Protein AF-A0A2G9Z389-F1 (afdb_monomer_lite)

Sequence (119 aa):
MGFSKKFYRYNVTEQTYAELPELLDTPWVGASMETDGSDIFVLRGNTSTDFWKYDVSEQSWNNLSATLGNISTGGNLVNGQNGYLYLLRGGNTNYFDRYNQTTRAWDTSPSDLPTTGCT

Radius of gyration: 15.37 Å; chains: 1; bounding box: 35×34×44 Å

Foldseek 3Di:
DDFFQWDWDADPVVRDIDTADGHPDTADAQKEWDDLVQWIWIDRAPQFQWIWIQHPVVSDIDTADGHPGGAYHPWYWYDPNPQKIWIDRDPPFQQIWIARNVVSDIDRPPPGDDPDDDD

Structure (mmCIF, N/CA/C/O backbone):
data_AF-A0A2G9Z389-F1
#
_entry.id   AF-A0A2G9Z389-F1
#
loop_
_atom_site.group_PDB
_atom_site.id
_atom_site.type_symbol
_atom_site.label_atom_id
_atom_site.label_alt_id
_atom_site.label_comp_id
_atom_site.label_asym_id
_atom_site.label_entity_id
_atom_site.label_seq_id
_atom_site.pdbx_PDB_ins_code
_atom_site.Cartn_x
_atom_site.Cartn_y
_atom_site.Cartn_z
_atom_site.occupancy
_atom_site.B_iso_or_equiv
_atom_site.auth_seq_id
_atom_site.auth_comp_id
_atom_site.auth_asym_id
_atom_site.auth_atom_id
_atom_site.pdbx_PDB_model_num
ATOM 1 N N . MET A 1 1 ? 9.591 11.812 18.376 1.00 44.47 1 MET A N 1
ATOM 2 C CA . MET A 1 1 ? 9.589 12.011 16.910 1.00 44.47 1 MET A CA 1
ATOM 3 C C . MET A 1 1 ? 8.987 10.753 16.314 1.00 44.47 1 MET A C 1
ATOM 5 O O . MET A 1 1 ? 9.483 9.677 16.616 1.00 44.47 1 MET A O 1
ATOM 9 N N . GLY A 1 2 ? 7.798 10.870 15.721 1.00 64.75 2 GLY A N 1
ATOM 10 C CA . GLY A 1 2 ? 6.791 9.806 15.772 1.00 64.75 2 GLY A CA 1
ATOM 11 C C . GLY A 1 2 ? 6.562 9.119 14.440 1.00 64.75 2 GLY A C 1
ATOM 12 O O . GLY A 1 2 ? 5.679 9.524 13.696 1.00 64.75 2 GLY A O 1
ATOM 13 N N . PHE A 1 3 ? 7.314 8.055 14.193 1.00 80.00 3 PHE A N 1
ATOM 14 C CA . PHE A 1 3 ? 6.867 7.003 13.291 1.00 80.00 3 PHE A CA 1
ATOM 15 C C . PHE A 1 3 ? 6.304 5.879 14.158 1.00 80.00 3 PHE A C 1
ATOM 17 O O . PHE A 1 3 ? 6.837 5.593 15.232 1.00 80.00 3 PHE A O 1
ATOM 24 N N . SER A 1 4 ? 5.177 5.306 13.753 1.00 93.50 4 SER A N 1
ATOM 25 C CA . SER A 1 4 ? 4.450 4.328 14.555 1.00 93.50 4 SER A CA 1
ATOM 26 C C . SER A 1 4 ? 3.897 3.227 13.668 1.00 93.50 4 SER A C 1
ATOM 28 O O . SER A 1 4 ? 3.490 3.490 12.540 1.00 93.50 4 SER A O 1
ATOM 30 N N . LYS A 1 5 ? 3.848 2.008 14.207 1.00 96.19 5 LYS A N 1
ATOM 31 C CA . LYS A 1 5 ? 3.145 0.876 13.593 1.00 96.19 5 LYS A CA 1
ATOM 32 C C . LYS A 1 5 ? 1.640 0.900 13.870 1.00 96.19 5 LYS A C 1
ATOM 34 O O . LYS A 1 5 ? 0.911 0.063 13.351 1.00 96.19 5 LYS A O 1
ATOM 39 N N . LYS A 1 6 ? 1.167 1.823 14.710 1.00 96.88 6 LYS A N 1
ATOM 40 C CA . LYS A 1 6 ? -0.239 1.892 15.098 1.00 96.88 6 LYS A CA 1
ATOM 41 C C . LYS A 1 6 ? -1.123 2.183 13.892 1.00 96.88 6 LYS A C 1
ATOM 43 O O . LYS A 1 6 ? -0.834 3.085 13.107 1.00 96.88 6 LYS A O 1
ATOM 48 N N . PHE A 1 7 ? -2.215 1.440 13.794 1.00 97.00 7 PHE A N 1
ATOM 49 C CA . PHE A 1 7 ? -3.180 1.541 12.714 1.00 97.00 7 PHE A CA 1
ATOM 50 C C . PHE A 1 7 ? -4.583 1.666 13.306 1.00 97.00 7 PHE A C 1
ATOM 52 O O . PHE A 1 7 ? -4.922 0.991 14.275 1.00 97.00 7 PHE A O 1
ATOM 59 N N . TYR A 1 8 ? -5.388 2.571 12.757 1.00 96.88 8 TYR A N 1
ATOM 60 C CA . TYR A 1 8 ? -6.686 2.928 13.319 1.00 96.88 8 TYR A CA 1
ATOM 61 C C . TYR A 1 8 ? -7.733 3.019 12.220 1.00 96.88 8 TYR A C 1
ATOM 63 O O . TYR A 1 8 ? -7.457 3.507 11.125 1.00 96.88 8 TYR A O 1
ATOM 71 N N . ARG A 1 9 ? -8.965 2.634 12.554 1.00 96.31 9 ARG A N 1
ATOM 72 C CA . ARG A 1 9 ? -10.153 2.943 11.759 1.00 96.31 9 ARG A CA 1
ATOM 73 C C . ARG A 1 9 ? -10.952 4.034 12.450 1.00 96.31 9 ARG A C 1
ATOM 75 O O . ARG A 1 9 ? -11.256 3.915 13.636 1.00 96.31 9 ARG A O 1
ATOM 82 N N . TYR A 1 10 ? -11.340 5.052 11.693 1.00 97.31 10 TYR A N 1
ATOM 83 C CA . TYR A 1 10 ? -12.261 6.083 12.155 1.00 97.31 10 TYR A CA 1
ATOM 84 C C . TYR A 1 10 ? -13.687 5.781 11.686 1.00 97.31 10 TYR A C 1
ATOM 86 O O . TYR A 1 10 ? -13.918 5.546 10.500 1.00 97.31 10 TYR A O 1
ATOM 94 N N . ASN A 1 11 ? -14.643 5.785 12.613 1.00 96.94 11 ASN A N 1
ATOM 95 C CA . ASN A 1 11 ? -16.065 5.755 12.295 1.00 96.94 11 ASN A CA 1
ATOM 96 C C . ASN A 1 11 ? -16.571 7.196 12.157 1.00 96.94 11 ASN A C 1
ATOM 98 O O . ASN A 1 11 ? -16.611 7.938 13.135 1.00 96.94 11 ASN A O 1
ATOM 102 N N . VAL A 1 12 ? -16.983 7.581 10.949 1.00 97.19 12 VAL A N 1
ATOM 103 C CA . VAL A 1 12 ? -17.436 8.950 10.647 1.00 97.19 12 VAL A CA 1
ATOM 104 C C . VAL A 1 12 ? -18.790 9.300 11.267 1.00 97.19 12 VAL A C 1
ATOM 106 O O . VAL A 1 12 ? -19.037 10.464 11.567 1.00 97.19 12 VAL A O 1
ATOM 109 N N . THR A 1 13 ? -19.657 8.308 11.479 1.00 97.75 13 THR A N 1
ATOM 110 C CA . THR A 1 13 ? -20.996 8.508 12.050 1.00 97.75 13 THR A CA 1
ATOM 111 C C . THR A 1 13 ? -20.923 8.633 13.567 1.00 97.75 13 THR A C 1
ATOM 113 O O . THR A 1 13 ? -21.528 9.527 14.149 1.00 97.75 13 THR A O 1
ATOM 116 N N . GLU A 1 14 ? -20.164 7.746 14.209 1.00 97.12 14 GLU A N 1
ATOM 117 C CA . GLU A 1 14 ? -20.016 7.703 15.671 1.00 97.12 14 GLU A CA 1
ATOM 118 C C . GLU A 1 14 ? -18.912 8.630 16.188 1.00 97.12 14 GLU A C 1
ATOM 120 O O . GLU A 1 14 ? -18.828 8.884 17.385 1.00 97.12 14 GLU A O 1
ATOM 125 N N . GLN A 1 15 ? -18.059 9.133 15.294 1.00 97.50 15 GLN A N 1
ATOM 126 C CA . GLN A 1 15 ? -16.880 9.938 15.610 1.00 97.50 15 GLN A CA 1
ATOM 127 C C . GLN A 1 15 ? -15.887 9.234 16.550 1.00 97.50 15 GLN A C 1
ATOM 129 O O . GLN A 1 15 ? -15.207 9.872 17.355 1.00 97.50 15 GLN A O 1
ATOM 134 N N . THR A 1 16 ? -15.776 7.912 16.430 1.00 98.31 16 THR A N 1
ATOM 135 C CA . THR A 1 16 ? -14.925 7.066 17.275 1.00 98.31 16 THR A CA 1
ATOM 136 C C . THR A 1 16 ? -13.735 6.497 16.505 1.00 98.31 16 THR A C 1
ATOM 138 O O . THR A 1 16 ? -13.788 6.292 15.291 1.00 98.31 16 THR A O 1
ATOM 141 N N . TYR A 1 17 ? -12.649 6.216 17.227 1.00 97.94 17 TYR A N 1
ATOM 142 C CA . TYR A 1 17 ? -11.498 5.476 16.710 1.00 97.94 17 TYR A CA 1
ATOM 143 C C . TYR A 1 17 ? -11.507 4.054 17.264 1.00 97.94 17 TYR A C 1
ATOM 145 O O . TYR A 1 17 ? -11.683 3.854 18.464 1.00 97.94 17 TYR A O 1
ATOM 153 N N . ALA A 1 18 ? -11.266 3.079 16.393 1.00 97.25 18 ALA A N 1
ATOM 154 C CA . ALA A 1 18 ? -10.970 1.705 16.768 1.00 97.25 18 ALA A CA 1
ATOM 155 C C . ALA A 1 18 ? -9.511 1.399 16.416 1.00 97.25 18 ALA A C 1
ATOM 157 O O . ALA A 1 18 ? -9.092 1.623 15.278 1.00 97.25 18 ALA A O 1
ATOM 158 N N . GLU A 1 19 ? -8.741 0.908 17.388 1.00 97.56 19 GLU A N 1
ATOM 159 C CA . GLU A 1 19 ? -7.390 0.401 17.134 1.00 97.56 19 GLU A CA 1
ATOM 160 C C . GLU A 1 19 ? -7.485 -0.918 16.365 1.00 97.56 19 GLU A C 1
ATOM 162 O O . GLU A 1 19 ? -8.234 -1.819 16.746 1.00 97.56 19 GLU A O 1
ATOM 167 N N . LEU A 1 20 ? -6.762 -0.993 15.253 1.00 97.69 20 LEU A N 1
ATOM 168 C CA . LEU A 1 20 ? -6.624 -2.182 14.423 1.00 97.69 20 LEU A CA 1
ATOM 169 C C . LEU A 1 20 ? -5.259 -2.834 14.691 1.00 97.69 20 LEU A C 1
ATOM 171 O O . LEU A 1 20 ? -4.386 -2.198 15.288 1.00 97.69 20 LEU A O 1
ATOM 175 N N . PRO A 1 21 ? -5.040 -4.083 14.243 1.00 98.06 21 PRO A N 1
ATOM 176 C CA . PRO A 1 21 ? -3.728 -4.710 14.324 1.00 98.06 21 PRO A CA 1
ATOM 177 C C . PRO A 1 21 ? -2.628 -3.814 13.752 1.00 98.06 21 PRO A C 1
ATOM 179 O O . PRO A 1 21 ? -2.791 -3.201 12.693 1.00 98.06 21 PRO A O 1
ATOM 182 N N . GLU A 1 22 ? -1.506 -3.745 14.465 1.00 98.19 22 GLU A N 1
ATOM 183 C CA . GLU A 1 22 ? -0.364 -2.928 14.067 1.00 98.19 22 GLU A CA 1
ATOM 184 C C . GLU A 1 22 ? 0.195 -3.357 12.705 1.00 98.19 22 GLU A C 1
ATOM 186 O O . GLU A 1 22 ? 0.223 -4.543 12.374 1.00 98.19 22 GLU A O 1
ATOM 191 N N . LEU A 1 23 ? 0.708 -2.381 11.954 1.00 98.00 23 LEU A N 1
ATOM 192 C CA . LEU A 1 23 ? 1.518 -2.602 10.759 1.00 98.00 23 LEU A CA 1
ATOM 193 C C . LEU A 1 23 ? 2.696 -3.538 11.075 1.00 98.00 23 LEU A C 1
ATOM 195 O O . LEU A 1 23 ? 3.238 -3.539 12.188 1.00 98.00 23 LEU A O 1
ATOM 199 N N . LEU A 1 24 ? 3.125 -4.302 10.069 1.00 98.00 24 LEU A N 1
ATOM 200 C CA . LEU A 1 24 ? 4.183 -5.306 10.227 1.00 98.00 24 LEU A CA 1
ATOM 201 C C . LEU A 1 24 ? 5.543 -4.686 10.572 1.00 98.00 24 LEU A C 1
ATOM 203 O O . LEU A 1 24 ? 6.319 -5.277 11.319 1.00 98.00 24 LEU A O 1
ATOM 207 N N . ASP A 1 25 ? 5.808 -3.473 10.090 1.00 97.50 25 ASP A N 1
ATOM 208 C CA . ASP A 1 25 ? 6.941 -2.652 10.505 1.00 97.50 25 ASP A CA 1
ATOM 209 C C . ASP A 1 25 ? 6.571 -1.161 10.404 1.00 97.50 25 ASP A C 1
ATOM 211 O O . ASP A 1 25 ? 5.498 -0.776 9.937 1.00 97.50 25 ASP A O 1
ATOM 215 N N . THR A 1 26 ? 7.458 -0.298 10.877 1.00 96.81 26 THR A N 1
ATOM 216 C CA . THR A 1 26 ? 7.267 1.144 10.932 1.00 96.81 26 THR A CA 1
ATOM 217 C C . THR A 1 26 ? 7.342 1.732 9.516 1.00 96.81 26 THR A C 1
ATOM 219 O O . THR A 1 26 ? 8.394 1.603 8.871 1.00 96.81 26 THR A O 1
ATOM 222 N N . PRO A 1 27 ? 6.268 2.376 9.014 1.00 95.88 27 PRO A N 1
ATOM 223 C CA . PRO A 1 27 ? 6.305 3.111 7.756 1.00 95.88 27 PRO A CA 1
ATOM 224 C C . PRO A 1 27 ? 7.165 4.371 7.902 1.00 95.88 27 PRO A C 1
ATOM 226 O O . PRO A 1 27 ? 7.271 4.949 8.987 1.00 95.88 27 PRO A O 1
ATOM 229 N N . TRP A 1 28 ? 7.775 4.809 6.803 1.00 95.69 28 TRP A N 1
ATOM 230 C CA . TRP A 1 28 ? 8.664 5.973 6.791 1.00 95.69 28 TRP A CA 1
ATOM 231 C C . TRP A 1 28 ? 8.449 6.842 5.547 1.00 95.69 28 TRP A C 1
ATOM 233 O O . TRP A 1 28 ? 7.457 6.725 4.834 1.00 95.69 28 TRP A O 1
ATOM 243 N N . VAL A 1 29 ? 9.400 7.732 5.267 1.00 94.88 29 VAL A N 1
ATOM 244 C CA . VAL A 1 29 ? 9.468 8.504 4.022 1.00 94.88 29 VAL A CA 1
ATOM 245 C C . VAL A 1 29 ? 9.308 7.583 2.805 1.00 94.88 29 VAL A C 1
ATOM 247 O O . VAL A 1 29 ? 10.012 6.580 2.680 1.00 94.88 29 VAL A O 1
ATOM 250 N N . GLY A 1 30 ? 8.383 7.941 1.911 1.00 95.44 30 GLY A N 1
ATOM 251 C CA . GLY A 1 30 ? 8.036 7.143 0.731 1.00 95.44 30 GLY A CA 1
ATOM 252 C C . GLY A 1 30 ? 6.946 6.094 0.964 1.00 95.44 30 GLY A C 1
ATOM 253 O O . GLY A 1 30 ? 6.593 5.392 0.023 1.00 95.44 30 GLY A O 1
ATOM 254 N N . ALA A 1 31 ? 6.412 5.971 2.184 1.00 97.38 31 ALA A N 1
ATOM 255 C CA . ALA A 1 31 ? 5.264 5.111 2.439 1.00 97.38 31 ALA A CA 1
ATOM 256 C C . ALA A 1 31 ? 4.026 5.592 1.674 1.00 97.38 31 ALA A C 1
ATOM 258 O O . ALA A 1 31 ? 3.804 6.792 1.500 1.00 97.38 31 ALA A O 1
ATOM 259 N N . SER A 1 32 ? 3.190 4.643 1.272 1.00 98.19 32 SER A N 1
ATOM 260 C CA . SER A 1 32 ? 1.923 4.906 0.596 1.00 98.19 32 SER A CA 1
ATOM 261 C C . SER A 1 32 ? 0.919 3.829 0.983 1.00 98.19 32 SER A C 1
ATOM 263 O O . SER A 1 32 ? 1.301 2.693 1.263 1.00 98.19 32 SER A O 1
ATOM 265 N N . MET A 1 33 ? -0.354 4.205 1.029 1.00 97.69 33 MET A N 1
ATOM 266 C CA . MET A 1 33 ? -1.470 3.325 1.339 1.00 97.69 33 MET A CA 1
ATOM 267 C C . MET A 1 33 ? -2.541 3.510 0.271 1.00 97.69 33 MET A C 1
ATOM 269 O O . MET A 1 33 ? -2.818 4.642 -0.115 1.00 97.69 33 MET A O 1
ATOM 273 N N . GLU A 1 34 ? -3.139 2.411 -0.171 1.00 98.56 34 GLU A N 1
ATOM 274 C CA . GLU A 1 34 ? -4.190 2.395 -1.188 1.00 98.56 34 GLU A CA 1
ATOM 275 C C . GLU A 1 34 ? -5.202 1.287 -0.877 1.00 98.56 34 GLU A C 1
ATOM 277 O O . GLU A 1 34 ? -4.863 0.310 -0.212 1.00 98.56 34 GLU A O 1
ATOM 282 N N . THR A 1 35 ? -6.439 1.417 -1.350 1.00 98.12 35 THR A N 1
ATOM 283 C CA . THR A 1 35 ? -7.461 0.370 -1.237 1.00 98.12 35 THR A CA 1
ATOM 284 C C . THR A 1 35 ? -7.924 -0.111 -2.605 1.00 98.12 35 THR A C 1
ATOM 286 O O . THR A 1 35 ? -8.043 0.656 -3.563 1.00 98.12 35 THR A O 1
ATOM 289 N N . ASP A 1 36 ? -8.236 -1.402 -2.699 1.00 97.56 36 ASP A N 1
ATOM 290 C CA . ASP A 1 36 ? -8.956 -1.945 -3.850 1.00 97.56 36 ASP A CA 1
ATOM 291 C C . ASP A 1 36 ? -10.489 -1.856 -3.712 1.00 97.56 36 ASP A C 1
ATOM 293 O O . ASP A 1 36 ? -11.222 -2.278 -4.606 1.00 97.56 36 ASP A O 1
ATOM 297 N N . GLY A 1 37 ? -10.973 -1.278 -2.606 1.00 96.81 37 GLY A N 1
ATOM 298 C CA . GLY A 1 37 ? -12.378 -1.242 -2.208 1.00 96.81 37 GLY A CA 1
ATOM 299 C C . GLY A 1 37 ? -12.781 -2.365 -1.247 1.00 96.81 37 GLY A C 1
ATOM 300 O O . GLY A 1 37 ? -13.860 -2.282 -0.663 1.00 96.81 37 GLY A O 1
ATOM 301 N N . SER A 1 38 ? -11.931 -3.377 -1.052 1.00 96.94 38 SER A N 1
ATOM 302 C CA . SER A 1 38 ? -12.139 -4.477 -0.100 1.00 96.94 38 SER A CA 1
ATOM 303 C C . SER A 1 38 ? -11.047 -4.504 0.967 1.00 96.94 38 SER A C 1
ATOM 305 O O . SER A 1 38 ? -11.352 -4.463 2.155 1.00 96.94 38 SER A O 1
ATOM 307 N N . ASP A 1 39 ? -9.788 -4.501 0.538 1.00 98.19 39 ASP A N 1
ATOM 308 C CA . ASP A 1 39 ? -8.594 -4.591 1.370 1.00 98.19 39 ASP A CA 1
ATOM 309 C C . ASP A 1 39 ? -7.749 -3.312 1.285 1.00 98.19 39 ASP A C 1
ATOM 311 O O . ASP A 1 39 ? -7.999 -2.408 0.476 1.00 98.19 39 ASP A O 1
ATOM 315 N N . ILE A 1 40 ? -6.737 -3.216 2.150 1.00 98.62 40 ILE A N 1
ATOM 316 C CA . ILE A 1 40 ? -5.811 -2.078 2.201 1.00 98.62 40 ILE A CA 1
ATOM 317 C C . ILE A 1 40 ? -4.397 -2.565 1.908 1.00 98.62 40 ILE A C 1
ATOM 319 O O . ILE A 1 40 ? -3.913 -3.511 2.519 1.00 98.62 40 ILE A O 1
ATOM 323 N N . PHE A 1 41 ? -3.705 -1.881 1.010 1.00 98.69 41 PHE A N 1
ATOM 324 C CA . PHE A 1 41 ? -2.350 -2.182 0.578 1.00 98.69 41 PHE A CA 1
ATOM 325 C C . PHE A 1 41 ? -1.405 -1.089 1.054 1.00 98.69 41 PHE A C 1
ATOM 327 O O . PHE A 1 41 ? -1.740 0.093 0.989 1.00 98.69 41 PHE A O 1
ATOM 334 N N . VAL A 1 42 ? -0.220 -1.470 1.530 1.00 98.62 42 VAL A N 1
ATOM 335 C CA . VAL A 1 42 ? 0.757 -0.529 2.088 1.00 98.62 42 VAL A CA 1
ATOM 336 C C . VAL A 1 42 ? 2.143 -0.788 1.522 1.00 98.62 42 VAL A C 1
ATOM 338 O O . VAL A 1 42 ? 2.684 -1.884 1.658 1.00 98.62 42 VAL A O 1
ATOM 341 N N . LEU A 1 43 ? 2.739 0.256 0.946 1.00 98.56 43 LEU A N 1
ATOM 342 C CA . LEU A 1 43 ? 4.180 0.362 0.744 1.00 98.56 43 LEU A CA 1
ATOM 343 C C . LEU A 1 43 ? 4.795 0.952 2.009 1.00 98.56 43 LEU A C 1
ATOM 345 O O . LEU A 1 43 ? 4.387 2.026 2.456 1.00 98.56 43 LEU A O 1
ATOM 349 N N . ARG A 1 44 ? 5.814 0.297 2.564 1.00 97.75 44 ARG A N 1
ATOM 350 C CA . ARG A 1 44 ? 6.474 0.788 3.783 1.00 97.75 44 ARG A CA 1
ATOM 351 C C . ARG A 1 44 ? 7.291 2.070 3.567 1.00 97.75 44 ARG A C 1
ATOM 353 O O . ARG A 1 44 ? 7.443 2.865 4.497 1.00 97.75 44 ARG A O 1
ATOM 360 N N . GLY A 1 45 ? 7.856 2.258 2.373 1.00 96.69 45 GLY A N 1
ATOM 361 C CA . GLY A 1 45 ? 8.878 3.279 2.121 1.00 96.69 45 GLY A CA 1
ATOM 362 C C . GLY A 1 45 ? 10.225 2.921 2.764 1.00 96.69 45 GLY A C 1
ATOM 363 O O . GLY A 1 45 ? 10.576 1.750 2.879 1.00 96.69 45 GLY A O 1
ATOM 364 N N . ASN A 1 46 ? 10.985 3.926 3.205 1.00 96.12 46 ASN A N 1
ATOM 365 C CA . ASN A 1 46 ? 12.290 3.774 3.869 1.00 96.12 46 ASN A CA 1
ATOM 366 C C . ASN A 1 46 ? 13.389 3.079 3.043 1.00 96.12 46 ASN A C 1
ATOM 368 O O . ASN A 1 46 ? 14.268 2.435 3.610 1.00 96.12 46 ASN A O 1
ATOM 372 N N . THR A 1 47 ? 13.365 3.171 1.713 1.00 96.56 47 THR A N 1
ATOM 373 C CA . THR A 1 47 ? 14.276 2.382 0.859 1.00 96.56 47 THR A CA 1
ATOM 374 C C . THR A 1 47 ? 14.113 0.868 1.090 1.00 96.56 47 THR A C 1
ATOM 376 O O . THR A 1 47 ? 15.071 0.112 0.975 1.00 96.56 47 THR A O 1
ATOM 379 N N . SER A 1 48 ? 12.900 0.425 1.436 1.00 97.88 48 SER A N 1
ATOM 380 C CA . SER A 1 48 ? 12.526 -0.987 1.550 1.00 97.88 48 SER A CA 1
ATOM 381 C C . SER A 1 48 ? 11.746 -1.452 0.316 1.00 97.88 48 SER A 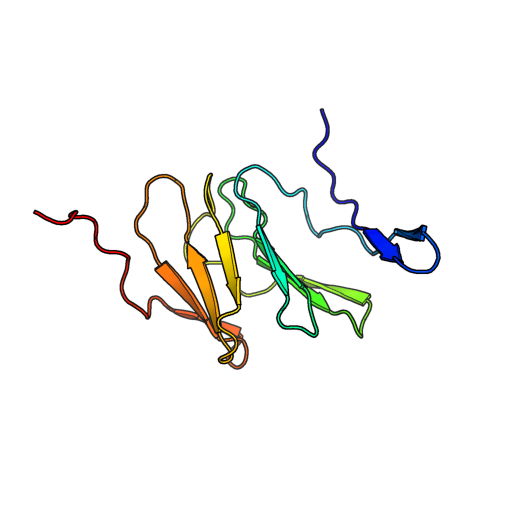C 1
ATOM 383 O O . SER A 1 48 ? 11.193 -0.636 -0.425 1.00 97.88 48 SER A O 1
ATOM 385 N N . THR A 1 49 ? 11.673 -2.768 0.123 1.00 98.50 49 THR A N 1
ATOM 386 C CA . THR A 1 49 ? 10.784 -3.441 -0.837 1.00 98.50 49 THR A CA 1
ATOM 387 C C . THR A 1 49 ? 9.517 -4.009 -0.187 1.00 98.50 49 THR A C 1
ATOM 389 O O . THR A 1 49 ? 8.770 -4.752 -0.826 1.00 98.50 49 THR A O 1
ATOM 392 N N . ASP A 1 50 ? 9.299 -3.717 1.099 1.00 98.69 50 ASP A N 1
ATOM 393 C CA . ASP A 1 50 ? 8.180 -4.248 1.876 1.00 98.69 50 ASP A CA 1
ATOM 394 C C . ASP A 1 50 ? 6.834 -3.771 1.317 1.00 98.69 50 ASP A C 1
ATOM 396 O O . ASP A 1 50 ? 6.567 -2.565 1.215 1.00 98.69 50 ASP A O 1
ATOM 400 N N . PHE A 1 51 ? 5.981 -4.747 1.006 1.00 98.81 51 PHE A N 1
ATOM 401 C CA . PHE A 1 51 ? 4.631 -4.545 0.507 1.00 98.81 51 PHE A CA 1
ATOM 402 C C . PHE A 1 51 ? 3.652 -5.434 1.270 1.00 98.81 51 PHE A C 1
ATOM 404 O O . PHE A 1 51 ? 3.840 -6.651 1.360 1.00 98.81 51 PHE A O 1
ATOM 411 N N . TRP A 1 52 ? 2.616 -4.828 1.844 1.00 98.75 52 TRP A N 1
ATOM 412 C CA . TRP A 1 52 ? 1.696 -5.502 2.758 1.00 98.75 52 TRP A CA 1
ATOM 413 C C . TRP A 1 52 ? 0.249 -5.349 2.316 1.00 98.75 52 TRP A C 1
ATOM 415 O O . TRP A 1 52 ? -0.110 -4.352 1.689 1.00 98.75 52 TRP A O 1
ATOM 425 N N . LYS A 1 53 ? -0.584 -6.311 2.716 1.00 98.69 53 LYS A N 1
ATOM 426 C CA . LYS A 1 53 ? -2.044 -6.239 2.623 1.00 98.69 53 LYS A CA 1
ATOM 427 C C . LYS A 1 53 ? -2.654 -6.393 4.008 1.00 98.69 53 LYS A C 1
ATOM 429 O O . LYS A 1 53 ? -2.343 -7.364 4.695 1.00 98.69 53 LYS A O 1
ATOM 434 N N . TYR A 1 54 ? -3.533 -5.485 4.398 1.00 98.75 54 TYR A N 1
ATOM 435 C CA . TYR A 1 54 ? -4.485 -5.717 5.471 1.00 98.75 54 TYR A CA 1
ATOM 436 C C . TYR A 1 54 ? -5.730 -6.352 4.873 1.00 98.75 54 TYR A C 1
ATOM 438 O O . TYR A 1 54 ? -6.416 -5.722 4.065 1.00 98.75 54 TYR A O 1
ATOM 446 N N . ASP A 1 55 ? -5.987 -7.596 5.259 1.00 98.25 55 ASP A N 1
ATOM 447 C CA . ASP A 1 55 ? -7.226 -8.280 4.932 1.00 98.25 55 ASP A CA 1
ATOM 448 C C . ASP A 1 55 ? -8.317 -7.809 5.895 1.00 98.25 55 ASP A C 1
ATOM 450 O O . ASP A 1 55 ? -8.237 -8.038 7.107 1.00 98.25 55 ASP A O 1
ATOM 454 N N . VAL A 1 56 ? -9.318 -7.103 5.372 1.00 97.69 56 VAL A N 1
ATOM 455 C CA . VAL A 1 56 ? -10.370 -6.509 6.211 1.00 97.69 56 VAL A CA 1
ATOM 456 C C . VAL A 1 56 ? -11.277 -7.586 6.802 1.00 97.69 56 VAL A C 1
ATOM 458 O O . VAL A 1 56 ? -11.784 -7.417 7.915 1.00 97.69 56 VAL A O 1
ATOM 461 N N . SER A 1 57 ? -11.468 -8.696 6.084 1.00 97.50 57 SER A N 1
ATOM 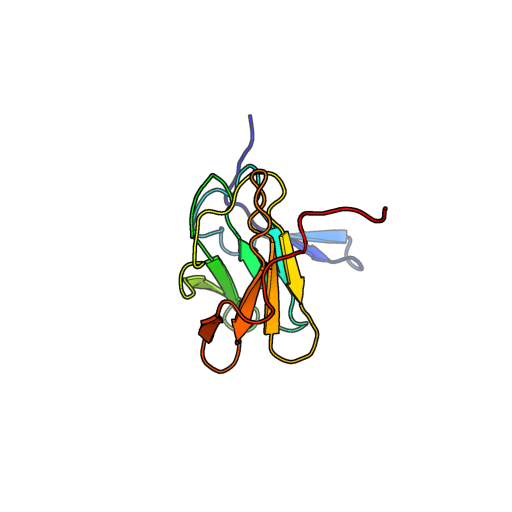462 C CA . SER A 1 57 ? -12.338 -9.791 6.513 1.00 97.50 57 SER A CA 1
ATOM 463 C C . SER A 1 57 ? -11.705 -10.624 7.626 1.00 97.50 57 SER A C 1
ATOM 465 O O . SER A 1 57 ? -12.372 -10.964 8.602 1.00 97.50 57 SER A O 1
ATOM 467 N N . GLU A 1 58 ? -10.403 -10.885 7.516 1.00 97.88 58 GLU A N 1
ATOM 468 C CA . GLU A 1 58 ? -9.636 -11.645 8.505 1.00 97.88 58 GLU A CA 1
ATOM 469 C C . GLU A 1 58 ? -9.073 -10.767 9.626 1.00 97.88 58 GLU A C 1
ATOM 471 O O . GLU A 1 58 ? -8.580 -11.283 10.628 1.00 97.88 58 GLU A O 1
ATOM 476 N N . GLN A 1 59 ? -9.134 -9.443 9.461 1.00 97.50 59 GLN A N 1
ATOM 477 C CA . GLN A 1 59 ? -8.535 -8.464 10.362 1.00 97.50 59 GLN A CA 1
ATOM 478 C C . GLN A 1 59 ? -7.052 -8.759 10.611 1.00 97.50 59 GLN A C 1
ATOM 480 O O . GLN A 1 59 ? -6.593 -8.771 11.752 1.00 97.50 59 GLN A O 1
ATOM 485 N N . SER A 1 60 ? -6.293 -9.017 9.548 1.00 98.31 60 SER A N 1
ATOM 486 C CA . SER A 1 60 ? -4.901 -9.460 9.650 1.00 98.31 60 SER A CA 1
ATOM 487 C C . SER A 1 60 ? -4.012 -8.797 8.598 1.00 98.31 60 SER A C 1
ATOM 489 O O . SER A 1 60 ? -4.458 -8.438 7.508 1.00 98.31 60 SER A O 1
ATOM 491 N N . TRP A 1 61 ? -2.732 -8.612 8.927 1.00 98.62 61 TRP A N 1
ATOM 492 C CA . TRP A 1 61 ? -1.728 -8.151 7.970 1.00 98.62 61 TRP A CA 1
ATOM 493 C C . TRP A 1 61 ? -0.996 -9.335 7.348 1.00 98.62 61 TRP A C 1
ATOM 495 O O . TRP A 1 61 ? -0.528 -10.232 8.047 1.00 98.62 61 TRP A O 1
ATOM 505 N N . ASN A 1 62 ? -0.824 -9.280 6.033 1.00 98.38 62 ASN A N 1
ATOM 506 C CA . ASN A 1 62 ? -0.124 -10.271 5.234 1.00 98.38 62 ASN A CA 1
ATOM 507 C C . ASN A 1 62 ? 1.034 -9.609 4.482 1.00 98.38 62 ASN A C 1
ATOM 509 O O . ASN A 1 62 ? 0.866 -8.545 3.881 1.00 98.38 62 ASN A O 1
ATOM 513 N N . ASN A 1 63 ? 2.199 -10.262 4.469 1.00 98.25 63 ASN A N 1
ATOM 514 C CA . ASN A 1 63 ? 3.262 -9.896 3.535 1.00 98.25 63 ASN A CA 1
ATOM 515 C C . ASN A 1 63 ? 2.854 -10.314 2.121 1.00 98.25 63 ASN A C 1
ATOM 517 O O . ASN A 1 63 ? 2.419 -11.446 1.903 1.00 98.25 63 ASN A O 1
ATOM 521 N N . LEU A 1 64 ? 3.024 -9.408 1.166 1.00 98.44 64 LEU A N 1
ATOM 522 C CA . LEU A 1 64 ? 2.897 -9.705 -0.253 1.00 98.44 64 LEU A CA 1
ATOM 523 C C . LEU A 1 64 ? 4.279 -9.873 -0.888 1.00 98.44 64 LEU A C 1
ATOM 525 O O . LEU A 1 64 ? 5.317 -9.677 -0.256 1.00 98.44 64 LEU A O 1
ATOM 529 N N . SER A 1 65 ? 4.281 -10.244 -2.167 1.00 98.25 65 SER A N 1
ATOM 530 C CA . SER A 1 65 ? 5.484 -10.248 -2.992 1.00 98.25 65 SER A CA 1
ATOM 531 C C . SER A 1 65 ? 6.154 -8.875 -2.937 1.00 98.25 65 SER A C 1
ATOM 533 O O . SER A 1 65 ? 5.516 -7.858 -3.230 1.00 98.25 65 SER A O 1
ATOM 535 N N . ALA A 1 66 ? 7.434 -8.867 -2.569 1.00 98.50 66 ALA A N 1
ATOM 536 C CA . ALA A 1 66 ? 8.239 -7.658 -2.491 1.00 98.50 66 ALA A CA 1
ATOM 537 C C . ALA A 1 66 ? 8.218 -6.892 -3.822 1.00 98.50 66 ALA A C 1
ATOM 539 O O . ALA A 1 66 ? 8.173 -7.502 -4.896 1.00 98.50 66 ALA A O 1
ATOM 540 N N . THR A 1 67 ? 8.253 -5.562 -3.750 1.00 98.31 67 THR A N 1
ATOM 541 C CA . THR A 1 67 ? 8.356 -4.714 -4.944 1.00 98.31 67 THR A CA 1
ATOM 542 C C . THR A 1 67 ? 9.645 -5.020 -5.709 1.00 98.31 67 THR A C 1
ATOM 544 O O . THR A 1 67 ? 10.642 -5.467 -5.143 1.00 98.31 67 THR A O 1
ATOM 547 N N . LEU A 1 68 ? 9.662 -4.733 -7.013 1.00 97.50 68 LEU A N 1
ATOM 548 C CA . LEU A 1 68 ? 10.823 -4.989 -7.882 1.00 97.50 68 LEU A CA 1
ATOM 549 C C . LEU A 1 68 ? 12.024 -4.060 -7.611 1.00 97.50 68 LEU A C 1
ATOM 551 O O . LEU A 1 68 ? 13.066 -4.163 -8.258 1.00 97.50 68 LEU A O 1
ATOM 555 N N . GLY A 1 69 ? 11.886 -3.133 -6.667 1.00 97.19 69 GLY A N 1
ATOM 556 C CA . GLY A 1 69 ? 12.946 -2.259 -6.198 1.00 97.19 69 GLY A CA 1
ATOM 557 C C . GLY A 1 69 ? 12.494 -1.418 -5.013 1.00 97.19 69 GLY A C 1
ATOM 558 O O . GLY A 1 69 ? 11.312 -1.382 -4.669 1.00 97.19 69 GLY A O 1
ATOM 559 N N . ASN A 1 70 ? 13.458 -0.751 -4.388 1.00 98.19 70 ASN A N 1
ATOM 560 C CA . ASN A 1 70 ? 13.232 0.021 -3.174 1.00 98.19 70 ASN A CA 1
ATOM 561 C C . ASN A 1 70 ? 12.259 1.180 -3.403 1.00 98.19 70 ASN A C 1
ATOM 563 O O . ASN A 1 70 ? 12.378 1.915 -4.386 1.00 98.19 70 ASN A O 1
ATOM 567 N N . ILE A 1 71 ? 11.362 1.384 -2.443 1.00 98.12 71 ILE A N 1
ATOM 568 C CA . ILE A 1 71 ? 10.449 2.522 -2.415 1.00 98.12 71 ILE A CA 1
ATOM 569 C C . ILE A 1 71 ? 11.097 3.659 -1.634 1.00 98.12 71 ILE A C 1
ATOM 571 O O . ILE A 1 71 ? 11.422 3.524 -0.450 1.00 98.12 71 ILE A O 1
ATOM 575 N N . SER A 1 72 ? 11.301 4.783 -2.311 1.00 97.31 72 SER A N 1
ATOM 576 C CA . SER A 1 72 ? 11.965 5.963 -1.760 1.00 97.31 72 SER A CA 1
ATOM 577 C C . SER A 1 72 ? 11.009 7.156 -1.697 1.00 97.31 72 SER A C 1
ATOM 579 O O . SER A 1 72 ? 9.810 7.039 -1.947 1.00 97.31 72 SER A O 1
ATOM 581 N N . THR A 1 73 ? 11.525 8.328 -1.333 1.00 97.25 73 THR A N 1
ATOM 582 C CA . THR A 1 73 ? 10.771 9.585 -1.304 1.00 97.25 73 THR A CA 1
ATOM 583 C C . THR A 1 73 ? 10.023 9.807 -2.619 1.00 97.25 73 THR A C 1
ATOM 585 O O . THR A 1 73 ? 10.621 9.738 -3.693 1.00 97.25 73 THR A O 1
ATOM 588 N N . GLY A 1 74 ? 8.722 10.092 -2.535 1.00 96.06 74 GLY A N 1
ATOM 589 C CA . GLY A 1 74 ? 7.850 10.237 -3.706 1.00 96.06 74 GLY A CA 1
ATOM 590 C C . GLY A 1 74 ? 7.304 8.917 -4.259 1.00 96.06 74 GLY A C 1
ATOM 591 O O . GLY A 1 74 ? 6.628 8.938 -5.281 1.00 96.06 74 GLY A O 1
ATOM 592 N N . GLY A 1 75 ? 7.582 7.787 -3.601 1.00 97.25 75 GLY A N 1
ATOM 593 C CA . GLY A 1 75 ? 6.939 6.515 -3.900 1.00 97.25 75 GLY A CA 1
ATOM 594 C C . GLY A 1 75 ? 5.427 6.580 -3.680 1.00 97.25 75 GLY A C 1
ATOM 595 O O . GLY A 1 75 ? 4.957 7.211 -2.729 1.00 97.25 75 GLY A O 1
ATOM 596 N N . ASN A 1 76 ? 4.657 5.966 -4.576 1.00 98.00 76 ASN A N 1
ATOM 597 C CA . ASN A 1 76 ? 3.200 6.023 -4.526 1.00 98.00 76 ASN A CA 1
ATOM 598 C C . ASN A 1 76 ? 2.564 4.781 -5.154 1.00 98.00 76 ASN A C 1
ATOM 600 O O . ASN A 1 76 ? 3.058 4.282 -6.167 1.00 98.00 76 ASN A O 1
ATOM 604 N N . LEU A 1 77 ? 1.476 4.311 -4.546 1.00 98.44 77 LEU A N 1
ATOM 605 C CA . LEU A 1 77 ? 0.670 3.190 -5.010 1.00 98.44 77 LEU A CA 1
ATOM 606 C C . LEU A 1 77 ? -0.722 3.690 -5.391 1.00 98.44 77 LEU A C 1
ATOM 608 O O . LEU A 1 77 ? -1.322 4.429 -4.617 1.00 98.44 77 LEU A O 1
ATOM 612 N N . VAL A 1 78 ? -1.234 3.258 -6.544 1.00 98.31 78 VAL A N 1
ATOM 613 C CA . VAL A 1 78 ? -2.577 3.619 -7.019 1.00 98.31 78 VAL A CA 1
ATOM 614 C C . VAL A 1 78 ? -3.316 2.393 -7.530 1.00 98.31 78 VAL A C 1
ATOM 616 O O . VAL A 1 78 ? -2.768 1.607 -8.303 1.00 98.31 78 VAL A O 1
ATOM 619 N N . ASN A 1 79 ? -4.584 2.237 -7.157 1.00 98.25 79 ASN A N 1
ATOM 620 C CA . ASN A 1 79 ? -5.432 1.194 -7.723 1.00 98.25 79 ASN A CA 1
ATOM 621 C C . ASN A 1 79 ? -5.979 1.620 -9.092 1.00 98.25 79 ASN A C 1
ATOM 623 O O . ASN A 1 79 ? -6.723 2.593 -9.205 1.00 98.25 79 ASN A O 1
ATOM 627 N N . GLY A 1 80 ? -5.662 0.854 -10.138 1.00 97.44 80 GLY A N 1
ATOM 628 C CA . GLY A 1 80 ? -6.153 1.123 -11.491 1.00 97.44 80 GLY A CA 1
ATOM 629 C C . GLY A 1 80 ? -7.588 0.671 -11.758 1.00 97.44 80 GLY A C 1
ATOM 630 O O . GLY A 1 80 ? -8.068 0.846 -12.875 1.00 97.44 80 GLY A O 1
ATOM 631 N N . GLN A 1 81 ? -8.267 0.064 -10.776 1.00 97.00 81 GLN A N 1
ATOM 632 C CA . GLN A 1 81 ? -9.639 -0.461 -10.885 1.00 97.00 81 GLN A CA 1
ATOM 633 C C . GLN A 1 81 ? -9.813 -1.516 -11.993 1.00 97.00 81 GLN A C 1
ATOM 635 O O . GLN A 1 81 ? -10.904 -1.743 -12.508 1.00 97.00 81 GLN A O 1
ATOM 640 N N . ASN A 1 82 ? -8.720 -2.181 -12.361 1.00 96.25 82 ASN A N 1
ATOM 641 C CA . ASN A 1 82 ? -8.645 -3.149 -13.455 1.00 96.25 82 ASN A CA 1
ATOM 642 C C . ASN A 1 82 ? -7.940 -4.453 -13.034 1.00 96.25 82 ASN A C 1
ATOM 644 O O . ASN A 1 82 ? -7.407 -5.170 -13.878 1.00 96.25 82 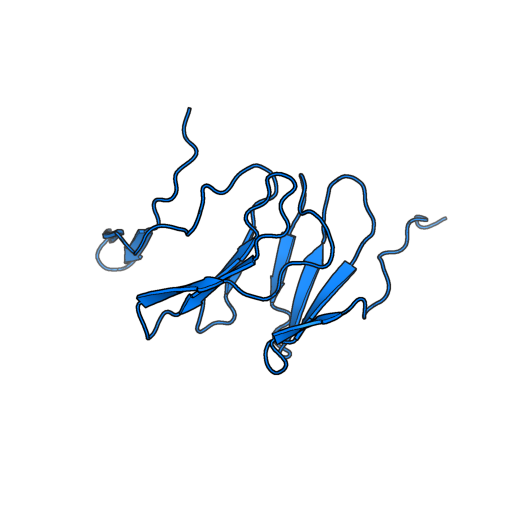ASN A O 1
ATOM 648 N N . GLY A 1 83 ? -7.901 -4.740 -11.729 1.00 96.56 83 GLY A N 1
ATOM 649 C CA . GLY A 1 83 ? -7.180 -5.885 -11.161 1.00 96.56 83 GLY A CA 1
ATOM 650 C C . GLY A 1 83 ? -5.681 -5.647 -10.948 1.00 96.56 83 GLY A C 1
ATOM 651 O O . GLY A 1 83 ? -4.980 -6.560 -10.506 1.00 96.56 83 GLY A O 1
ATOM 652 N N . TYR A 1 84 ? -5.194 -4.429 -11.208 1.00 98.12 84 TYR A N 1
ATOM 653 C CA . TYR A 1 84 ? -3.804 -4.041 -10.995 1.00 98.12 84 TYR A CA 1
ATOM 654 C C . TYR A 1 84 ? -3.668 -2.859 -10.036 1.00 98.12 84 TYR A C 1
ATOM 656 O O . TYR A 1 84 ? -4.475 -1.927 -10.047 1.00 98.12 84 TYR A O 1
ATOM 664 N N . LEU A 1 85 ? -2.599 -2.889 -9.246 1.00 98.50 85 LEU A N 1
ATOM 665 C CA . LEU A 1 85 ? -2.086 -1.722 -8.530 1.00 98.50 85 LEU A CA 1
ATOM 666 C C . LEU A 1 85 ? -0.860 -1.208 -9.280 1.00 98.50 85 LEU A C 1
ATOM 668 O O . LEU A 1 85 ? -0.041 -2.007 -9.719 1.00 98.50 85 LEU A O 1
ATOM 672 N N . TYR A 1 86 ? -0.726 0.099 -9.426 1.00 98.25 86 TYR A N 1
ATOM 673 C CA . TYR A 1 86 ? 0.354 0.749 -10.158 1.00 98.25 86 TYR A CA 1
ATOM 674 C C . TYR A 1 86 ? 1.281 1.468 -9.188 1.00 98.25 86 TYR A C 1
ATOM 676 O O . TYR A 1 86 ? 0.819 2.098 -8.237 1.00 98.25 86 TYR A O 1
ATOM 684 N N . LEU A 1 87 ? 2.583 1.364 -9.429 1.00 98.19 87 LEU A N 1
ATOM 685 C CA . LEU A 1 87 ? 3.626 1.796 -8.511 1.00 98.19 87 LEU A CA 1
ATOM 686 C C . LEU A 1 87 ? 4.593 2.758 -9.192 1.00 98.19 87 LEU A C 1
ATOM 688 O O . LEU A 1 87 ? 5.257 2.395 -10.161 1.00 98.19 87 LEU A O 1
ATOM 692 N N . LEU A 1 88 ? 4.764 3.935 -8.594 1.00 97.00 88 LEU A N 1
ATOM 693 C CA . LEU A 1 88 ? 5.939 4.776 -8.806 1.00 97.00 88 LEU A CA 1
ATOM 694 C C . LEU A 1 88 ? 6.917 4.546 -7.658 1.00 97.00 88 LEU A C 1
ATOM 696 O O . LEU A 1 88 ? 6.540 4.658 -6.491 1.00 97.00 88 LEU A O 1
ATOM 700 N N . ARG A 1 89 ? 8.185 4.247 -7.966 1.00 96.25 89 ARG A N 1
ATOM 701 C CA . ARG A 1 89 ? 9.191 3.933 -6.929 1.00 96.25 89 ARG A CA 1
ATOM 702 C C . ARG A 1 89 ? 9.739 5.166 -6.201 1.00 96.25 89 ARG A C 1
ATOM 704 O O . ARG A 1 89 ? 10.283 5.046 -5.101 1.00 96.25 89 ARG A O 1
ATOM 711 N N . GLY A 1 90 ? 9.593 6.349 -6.798 1.00 96.25 90 GLY A N 1
ATOM 712 C CA . GLY A 1 90 ? 10.155 7.596 -6.279 1.00 96.25 90 GLY A CA 1
ATOM 713 C C . GLY A 1 90 ? 11.681 7.656 -6.415 1.00 96.25 90 GLY A C 1
ATOM 714 O O . GLY A 1 90 ? 12.271 7.007 -7.279 1.00 96.25 90 GLY A O 1
ATOM 715 N N . GLY A 1 91 ? 12.333 8.468 -5.580 1.00 95.69 91 GLY A N 1
ATOM 716 C CA . GLY A 1 91 ? 13.797 8.530 -5.495 1.00 95.69 91 GLY A CA 1
ATOM 717 C C . GLY A 1 91 ? 14.496 9.035 -6.761 1.00 95.69 91 GLY A C 1
ATOM 718 O O . GLY A 1 91 ? 15.599 8.587 -7.055 1.00 95.69 91 GLY A O 1
ATOM 719 N N . ASN A 1 92 ? 13.864 9.945 -7.511 1.00 93.62 92 ASN A N 1
ATOM 720 C CA . ASN A 1 92 ? 14.346 10.448 -8.808 1.00 93.62 92 ASN A CA 1
ATOM 721 C C . ASN A 1 92 ? 14.501 9.359 -9.885 1.00 93.62 92 ASN A C 1
ATOM 723 O O . ASN A 1 92 ? 15.375 9.448 -10.745 1.00 93.62 92 ASN A O 1
ATOM 727 N N . THR A 1 93 ? 13.657 8.330 -9.841 1.00 94.19 93 THR A N 1
ATOM 728 C CA . THR A 1 93 ? 13.570 7.307 -10.888 1.00 94.19 93 THR A CA 1
ATOM 729 C C . THR A 1 93 ? 12.336 7.525 -11.760 1.00 94.19 93 THR A C 1
ATOM 731 O O . THR A 1 93 ? 11.395 8.209 -11.359 1.00 94.19 93 THR A O 1
ATOM 734 N N . ASN A 1 94 ? 12.333 6.932 -12.952 1.00 94.19 94 ASN A N 1
ATOM 735 C CA . ASN A 1 94 ? 11.173 6.868 -13.840 1.00 94.19 94 ASN A CA 1
ATOM 736 C C . ASN A 1 94 ? 10.493 5.488 -13.826 1.00 94.19 94 ASN A C 1
ATOM 738 O O . ASN A 1 94 ? 9.640 5.230 -14.674 1.00 94.19 94 ASN A O 1
ATOM 742 N N . TYR A 1 95 ? 10.872 4.614 -12.884 1.00 96.06 95 TYR A N 1
ATOM 743 C CA . TYR A 1 95 ? 10.357 3.252 -12.821 1.00 96.06 95 TYR A CA 1
ATOM 744 C C . TYR A 1 95 ? 8.857 3.231 -12.566 1.00 96.06 95 TYR A C 1
ATOM 746 O O . TYR A 1 95 ? 8.375 3.862 -11.615 1.00 96.06 95 TYR A O 1
ATOM 754 N N . PHE A 1 96 ? 8.156 2.469 -13.400 1.00 95.88 96 PHE A N 1
ATOM 755 C CA . PHE A 1 96 ? 6.718 2.290 -13.307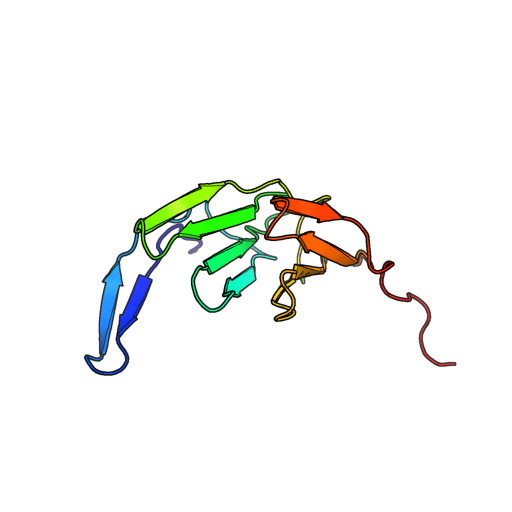 1.00 95.88 96 PHE A CA 1
ATOM 756 C C . PHE A 1 96 ? 6.372 0.808 -13.397 1.00 95.88 96 PHE A C 1
ATOM 758 O O . PHE A 1 96 ? 6.455 0.196 -14.456 1.00 95.88 96 PHE A O 1
ATOM 765 N N . ASP A 1 97 ? 5.993 0.234 -12.260 1.00 97.31 97 ASP A N 1
ATOM 766 C CA . ASP A 1 97 ? 5.616 -1.174 -12.173 1.00 97.31 97 ASP A CA 1
ATOM 767 C C . ASP A 1 97 ? 4.116 -1.309 -11.942 1.00 97.31 97 ASP A C 1
ATOM 769 O O . ASP A 1 97 ? 3.443 -0.374 -11.493 1.00 97.31 97 ASP A O 1
ATOM 773 N N . ARG A 1 98 ? 3.599 -2.520 -12.138 1.00 97.69 98 ARG A N 1
ATOM 774 C CA . ARG A 1 98 ? 2.283 -2.887 -11.623 1.00 97.69 98 ARG A CA 1
ATOM 775 C C . ARG A 1 98 ? 2.313 -4.214 -10.885 1.00 97.69 98 ARG A C 1
ATOM 777 O O . ARG A 1 98 ? 3.106 -5.102 -11.187 1.00 97.69 98 ARG A O 1
ATOM 784 N N . TYR A 1 99 ? 1.392 -4.358 -9.949 1.00 98.44 99 TYR A N 1
ATOM 785 C CA . TYR A 1 99 ? 1.112 -5.583 -9.226 1.00 98.44 99 TYR A CA 1
ATOM 786 C C . TYR A 1 99 ? -0.192 -6.182 -9.731 1.00 98.44 99 TYR A C 1
ATOM 788 O O . TYR A 1 99 ? -1.243 -5.543 -9.659 1.00 98.44 99 TYR A O 1
ATOM 796 N N . ASN A 1 100 ? -0.136 -7.413 -10.226 1.00 98.00 100 ASN A N 1
ATOM 797 C CA . ASN A 1 100 ? -1.315 -8.186 -10.581 1.00 98.00 100 ASN A CA 1
ATOM 798 C C . ASN A 1 100 ? -1.898 -8.829 -9.320 1.00 98.00 100 ASN A C 1
ATOM 800 O O . ASN A 1 100 ? -1.271 -9.700 -8.714 1.00 98.00 100 ASN A O 1
ATOM 804 N N . GLN A 1 101 ? -3.113 -8.437 -8.944 1.00 97.31 101 GLN A N 1
ATOM 805 C CA . GLN A 1 101 ? -3.745 -8.907 -7.710 1.00 97.31 101 GLN A CA 1
ATOM 806 C C . GLN A 1 101 ? -4.189 -10.378 -7.786 1.00 97.31 101 GLN A C 1
ATOM 808 O O . GLN A 1 101 ? -4.245 -11.063 -6.765 1.00 97.31 101 GLN A O 1
ATOM 813 N N . THR A 1 102 ? -4.447 -10.899 -8.990 1.00 96.50 102 THR A N 1
ATOM 814 C CA . THR A 1 102 ? -4.821 -12.304 -9.211 1.00 96.50 102 THR A CA 1
ATOM 815 C C . THR A 1 102 ? -3.612 -13.227 -9.126 1.00 96.50 102 THR A C 1
ATOM 817 O O . THR A 1 102 ? -3.642 -14.222 -8.406 1.00 96.50 102 THR A O 1
ATOM 820 N N . THR A 1 103 ? -2.532 -12.910 -9.845 1.00 97.44 103 THR A N 1
ATOM 821 C CA . THR A 1 103 ? -1.312 -13.738 -9.837 1.00 97.44 103 THR A CA 1
ATOM 822 C C . THR A 1 103 ? -0.389 -13.417 -8.667 1.00 97.44 103 THR A C 1
ATOM 824 O O . THR A 1 103 ? 0.577 -14.141 -8.439 1.00 97.44 103 THR A O 1
ATOM 827 N N . ARG A 1 104 ? -0.676 -12.338 -7.928 1.00 96.94 104 ARG A N 1
ATOM 828 C CA . ARG A 1 104 ? 0.096 -11.836 -6.785 1.00 96.94 104 ARG A CA 1
ATOM 829 C C . ARG A 1 104 ? 1.558 -11.546 -7.121 1.00 96.94 104 ARG A C 1
ATOM 831 O O . ARG A 1 104 ? 2.453 -11.778 -6.305 1.00 96.94 104 ARG A O 1
ATOM 838 N N . ALA A 1 105 ? 1.802 -11.033 -8.321 1.00 97.44 105 ALA A N 1
ATOM 839 C CA . ALA A 1 105 ? 3.142 -10.800 -8.845 1.00 97.44 105 ALA A CA 1
ATOM 840 C C . ALA A 1 105 ? 3.286 -9.385 -9.404 1.00 97.44 105 ALA A C 1
ATOM 842 O O . ALA A 1 105 ? 2.333 -8.821 -9.941 1.00 97.44 105 ALA A O 1
ATOM 843 N N . TRP A 1 106 ? 4.496 -8.847 -9.281 1.00 98.06 106 TRP A N 1
ATOM 844 C CA . TRP A 1 106 ? 4.887 -7.602 -9.924 1.00 98.06 106 TRP A CA 1
ATOM 845 C C . TRP A 1 106 ? 5.385 -7.860 -11.341 1.00 98.06 106 TRP A C 1
ATOM 847 O O . TRP A 1 106 ? 6.046 -8.867 -11.599 1.00 98.06 106 TRP A O 1
ATOM 857 N N . ASP A 1 107 ? 5.121 -6.914 -12.231 1.00 93.75 107 ASP A N 1
ATOM 858 C CA . ASP A 1 107 ? 5.714 -6.8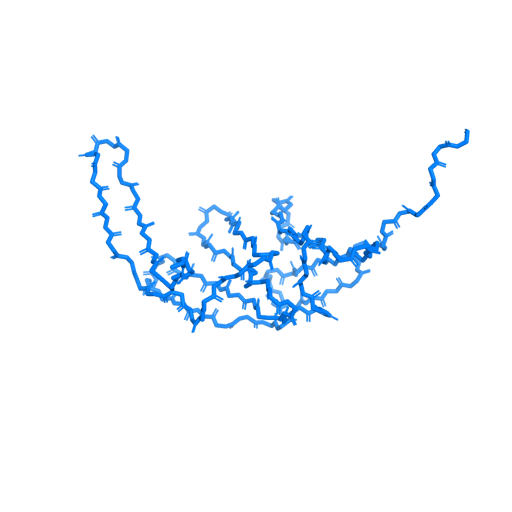67 -13.557 1.00 93.75 107 ASP A CA 1
ATOM 859 C C . ASP A 1 107 ? 6.028 -5.420 -13.972 1.00 93.75 107 ASP A C 1
ATOM 861 O O . ASP A 1 107 ? 5.472 -4.462 -13.433 1.00 93.75 107 ASP A O 1
ATOM 865 N N . THR A 1 108 ? 6.961 -5.274 -14.915 1.00 88.62 108 THR A N 1
ATOM 866 C CA . THR A 1 108 ? 7.421 -3.984 -15.460 1.00 88.62 108 THR A CA 1
ATOM 867 C C . THR A 1 108 ? 6.627 -3.580 -16.708 1.00 88.62 108 THR A C 1
ATOM 869 O O . THR A 1 108 ? 7.169 -2.969 -17.630 1.00 88.62 108 THR A O 1
ATOM 872 N N . SER A 1 109 ? 5.381 -4.042 -16.832 1.00 84.50 109 SER A N 1
ATOM 873 C CA . SER A 1 109 ? 4.426 -3.527 -17.805 1.00 84.50 109 SER A CA 1
ATOM 874 C C . SER A 1 109 ? 3.423 -2.679 -17.028 1.00 84.50 109 SER A C 1
ATOM 876 O O . SER A 1 109 ? 2.897 -3.140 -16.027 1.00 84.50 109 SER A O 1
ATOM 878 N N . PRO A 1 110 ? 3.089 -1.460 -17.452 1.00 85.06 110 PRO A N 1
ATOM 879 C CA . PRO A 1 110 ? 3.553 -0.768 -18.652 1.00 85.06 110 PRO A CA 1
ATOM 880 C C . PRO A 1 110 ? 5.028 -0.350 -18.564 1.00 85.06 110 PRO A C 1
ATOM 882 O O . PRO A 1 110 ? 5.652 -0.476 -17.522 1.00 85.06 110 PRO A O 1
ATOM 885 N N . SER A 1 111 ? 5.582 0.122 -19.683 1.00 88.44 111 SER A N 1
ATOM 886 C CA . SER A 1 111 ? 6.943 0.661 -19.712 1.00 88.44 111 SER A CA 1
ATOM 887 C C . SER A 1 111 ? 7.107 1.825 -18.734 1.00 88.44 111 SER A C 1
ATOM 889 O O . SER A 1 111 ? 6.156 2.576 -18.504 1.00 88.44 111 SER A O 1
ATOM 891 N N . ASP A 1 112 ? 8.340 2.018 -18.268 1.00 91.88 112 ASP A N 1
ATOM 892 C CA . ASP A 1 112 ? 8.747 3.156 -17.447 1.00 91.88 112 ASP A CA 1
ATOM 893 C C . ASP A 1 112 ? 8.297 4.503 -18.026 1.00 91.88 112 ASP A C 1
ATOM 895 O O . ASP A 1 112 ? 8.114 4.673 -19.239 1.00 91.88 112 ASP A O 1
ATOM 899 N N . LEU A 1 113 ? 8.147 5.488 -17.141 1.00 88.25 113 LEU A N 1
ATOM 900 C CA . LEU A 1 113 ? 7.708 6.816 -17.538 1.00 88.25 113 LEU A CA 1
ATOM 901 C C . LEU A 1 113 ? 8.734 7.485 -18.475 1.00 88.25 113 LEU A C 1
ATOM 903 O O . LEU A 1 113 ? 9.948 7.355 -18.263 1.00 88.25 113 LEU A O 1
ATOM 907 N N . PRO A 1 114 ? 8.277 8.251 -19.484 1.00 87.69 114 PRO A N 1
ATOM 908 C CA . PRO A 1 114 ? 9.162 9.046 -20.328 1.00 87.69 114 PRO A CA 1
ATOM 909 C C . PRO A 1 114 ? 9.970 10.057 -19.504 1.00 87.69 114 PRO A C 1
ATOM 911 O O . PRO A 1 114 ? 9.425 10.746 -18.644 1.00 87.69 114 PRO A O 1
ATOM 914 N N . THR A 1 115 ? 11.267 10.178 -19.791 1.00 80.69 115 THR A N 1
ATOM 915 C CA . THR A 1 115 ? 12.188 11.094 -19.087 1.00 80.69 115 THR A CA 1
ATOM 916 C C . THR A 1 115 ? 12.491 12.382 -19.854 1.00 80.69 115 THR A C 1
ATOM 918 O O . THR A 1 115 ? 13.127 13.283 -19.311 1.00 80.69 115 THR A O 1
ATOM 921 N N . THR A 1 116 ? 12.021 12.513 -21.095 1.00 74.06 116 THR A N 1
ATOM 922 C CA . THR A 1 116 ? 12.131 13.738 -21.903 1.00 74.06 116 THR A CA 1
ATOM 923 C C . THR A 1 116 ? 10.802 14.488 -21.929 1.00 74.06 116 THR A C 1
ATOM 925 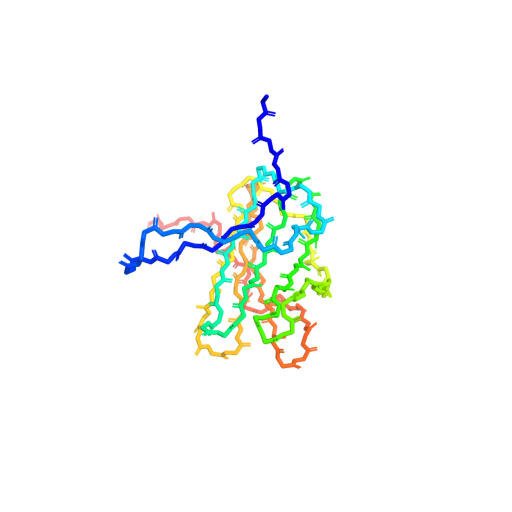O O . THR A 1 116 ? 9.773 13.911 -22.276 1.00 74.06 116 THR A O 1
ATOM 928 N N . GLY A 1 117 ? 10.825 15.772 -21.556 1.00 59.72 117 GLY A N 1
ATOM 929 C CA . GLY A 1 117 ? 9.656 16.657 -21.595 1.00 59.72 117 GLY A CA 1
ATOM 930 C C . GLY A 1 117 ? 9.219 17.020 -23.019 1.00 59.72 117 GLY A C 1
ATOM 931 O O . GLY A 1 117 ? 9.972 16.810 -23.970 1.00 59.72 117 GLY A O 1
ATOM 932 N N . CYS A 1 118 ? 8.012 17.591 -23.156 1.00 52.03 118 CYS A N 1
ATOM 933 C CA . CYS A 1 118 ? 7.592 18.267 -24.388 1.00 52.03 118 CYS A CA 1
ATOM 934 C C . CYS A 1 118 ? 8.666 19.278 -24.806 1.00 52.03 118 CYS A C 1
ATOM 936 O O . CYS A 1 118 ? 8.945 20.219 -24.062 1.00 52.03 118 CYS A O 1
ATOM 938 N N . THR A 1 119 ? 9.244 19.076 -25.986 1.00 49.59 119 THR A N 1
ATOM 939 C CA . THR A 1 119 ? 9.882 20.143 -26.765 1.00 49.59 119 THR A CA 1
ATOM 940 C C . THR A 1 119 ? 8.827 20.938 -27.508 1.00 49.59 119 THR A C 1
ATOM 942 O O . THR A 1 119 ? 7.915 20.274 -28.055 1.00 49.59 119 THR A O 1
#

pLDDT: mean 94.49, std 9.43, range [44.47, 98.81]

Secondary structure (DSSP, 8-state):
------EEEEETTTTEEEEEPPPSS---TT-EEEE-SSSEEEE--TTB--EEEEETTTTEEEE-PPPSS-B-TT-EEEE-SSSEEEEE--TT---EEEEETTTTEEE--SPPPP-SPP-